Protein AF-A0A420XUL5-F1 (afdb_monomer)

Secondary structure (DSSP, 8-state):
--HHHHHHHHHHHTTEEEEEEETTEEEEEE-TTT--HHHHHHHHHHHH-HHHHTTEEEE--SS-HHHHHHHHHHHHT-TT-GGGGTS-EEEEEETTTTEEEEEE-TTS-HHHHHHHHHH-TTTEEEEE---------

Foldseek 3Di:
DDVVLVVQLVCLQQFWQDWDDDVPAIETEGAPVRHPVVVVLVVCCVVPNNVNSVRYHYDYDPDDSVVQSVLQVVLVVLPQDPQSVVWDKDWGADSVLRAIEIEGELPRDPVVQVSSCVSPVSRYDYDYPNDPPDPDD

Structure (mmCIF, N/CA/C/O backbone):
data_AF-A0A420XUL5-F1
#
_entry.id   AF-A0A420XUL5-F1
#
loop_
_atom_site.group_PDB
_atom_site.id
_atom_site.type_symbol
_atom_site.label_atom_id
_atom_site.label_alt_id
_atom_site.label_comp_id
_atom_site.label_asym_id
_atom_site.label_entity_id
_atom_site.label_seq_id
_atom_site.pdbx_PDB_ins_code
_atom_site.Cartn_x
_atom_site.Cartn_y
_atom_site.Cartn_z
_atom_site.occupancy
_atom_site.B_iso_or_equiv
_atom_site.auth_seq_id
_atom_site.auth_comp_id
_atom_site.auth_asym_id
_atom_site.auth_atom_id
_atom_site.pdbx_PDB_model_num
ATOM 1 N N . MET A 1 1 ? 2.585 -17.242 -5.123 1.00 42.41 1 MET A N 1
ATOM 2 C CA . MET A 1 1 ? 2.503 -16.086 -4.220 1.00 42.41 1 MET A CA 1
ATOM 3 C C . MET A 1 1 ? 3.458 -16.324 -3.079 1.00 42.41 1 MET A C 1
ATOM 5 O O . MET A 1 1 ? 3.535 -17.451 -2.595 1.00 42.41 1 MET A O 1
ATOM 9 N N . SER A 1 2 ? 4.258 -15.321 -2.736 1.00 34.06 2 SER A N 1
ATOM 10 C CA . SER A 1 2 ? 5.068 -15.354 -1.520 1.00 34.06 2 SER A CA 1
ATOM 11 C C . SER A 1 2 ? 4.191 -15.027 -0.301 1.00 34.06 2 SER A C 1
ATOM 13 O O . SER A 1 2 ? 3.218 -14.290 -0.445 1.00 34.06 2 SER A O 1
ATOM 15 N N . PRO A 1 3 ? 4.533 -15.499 0.911 1.00 32.53 3 PRO A N 1
ATOM 16 C CA . PRO A 1 3 ? 3.789 -15.170 2.135 1.00 32.53 3 PRO A CA 1
ATOM 17 C C . PRO A 1 3 ? 3.647 -13.659 2.380 1.00 32.53 3 PRO A C 1
ATOM 19 O O . PRO A 1 3 ? 2.697 -13.213 3.014 1.00 32.53 3 PRO A O 1
ATOM 22 N N . THR A 1 4 ? 4.591 -12.869 1.862 1.00 31.47 4 THR A N 1
ATOM 23 C CA . THR A 1 4 ? 4.576 -11.403 1.911 1.00 31.47 4 THR A CA 1
ATOM 24 C C . THR A 1 4 ? 3.533 -10.814 0.962 1.00 31.47 4 THR A C 1
ATOM 26 O O . THR A 1 4 ? 2.828 -9.888 1.348 1.00 31.47 4 THR A O 1
ATOM 29 N N . GLU A 1 5 ? 3.392 -11.374 -0.244 1.00 37.16 5 GLU A N 1
ATOM 30 C CA . GLU A 1 5 ? 2.325 -11.004 -1.187 1.00 37.16 5 GLU A CA 1
ATOM 31 C C . GLU A 1 5 ? 0.960 -11.375 -0.599 1.00 37.16 5 GLU A C 1
ATOM 33 O O . GLU A 1 5 ? 0.064 -10.538 -0.561 1.00 37.16 5 GLU A O 1
ATOM 38 N N . ASP A 1 6 ? 0.823 -12.578 -0.034 1.00 40.12 6 ASP A N 1
ATOM 39 C CA . ASP A 1 6 ? -0.416 -13.001 0.628 1.00 40.12 6 ASP A CA 1
ATOM 40 C C . ASP A 1 6 ? -0.764 -12.090 1.812 1.00 40.12 6 ASP A C 1
ATOM 42 O O . ASP A 1 6 ? -1.928 -11.753 2.000 1.00 40.12 6 ASP A O 1
ATOM 46 N N . ALA A 1 7 ? 0.225 -11.632 2.587 1.00 42.62 7 ALA A N 1
ATOM 47 C CA . ALA A 1 7 ? -0.000 -10.738 3.720 1.00 42.62 7 ALA A CA 1
ATOM 48 C C . ALA A 1 7 ? -0.441 -9.327 3.294 1.00 42.62 7 ALA A C 1
ATOM 50 O O . ALA A 1 7 ? -1.344 -8.763 3.914 1.00 42.62 7 ALA A O 1
ATOM 51 N N . VAL A 1 8 ? 0.155 -8.757 2.241 1.00 49.12 8 VAL A N 1
ATOM 52 C CA . VAL A 1 8 ? -0.219 -7.421 1.743 1.00 49.12 8 VAL A CA 1
ATOM 53 C C . VAL A 1 8 ? -1.570 -7.467 1.022 1.00 49.12 8 VAL A C 1
ATOM 55 O O . VAL A 1 8 ? -2.430 -6.623 1.286 1.00 49.12 8 VAL A O 1
ATOM 58 N N . HIS A 1 9 ? -1.821 -8.495 0.201 1.00 50.06 9 HIS A N 1
ATOM 59 C CA . HIS A 1 9 ? -3.140 -8.731 -0.402 1.00 50.06 9 HIS A CA 1
ATOM 60 C C . HIS A 1 9 ? -4.205 -9.014 0.654 1.00 50.06 9 HIS A C 1
ATOM 62 O O . HIS A 1 9 ? -5.309 -8.490 0.544 1.00 50.06 9 HIS A O 1
ATOM 68 N N . ALA A 1 10 ? -3.900 -9.770 1.713 1.00 53.34 10 ALA A N 1
ATOM 69 C CA . ALA A 1 10 ? -4.831 -10.034 2.814 1.00 53.34 10 ALA A CA 1
ATOM 70 C C . ALA A 1 10 ? -5.185 -8.772 3.618 1.00 53.34 10 ALA A C 1
ATOM 72 O O . ALA A 1 10 ? -6.309 -8.654 4.104 1.00 53.34 10 ALA A O 1
ATOM 73 N N . GLN A 1 11 ? -4.258 -7.821 3.764 1.00 55.78 11 GLN A N 1
ATOM 74 C CA . GLN A 1 11 ? -4.533 -6.556 4.453 1.00 55.78 11 GLN A CA 1
ATOM 75 C C . GLN A 1 11 ? -5.369 -5.606 3.584 1.00 55.78 11 GLN A C 1
ATOM 77 O O . GLN A 1 11 ? -6.370 -5.072 4.062 1.00 55.78 11 GLN A O 1
ATOM 82 N N . LEU A 1 12 ? -5.041 -5.477 2.294 1.00 56.03 12 LEU A N 1
ATOM 83 C CA . LEU A 1 12 ? -5.807 -4.658 1.345 1.00 56.03 12 LEU A CA 1
ATOM 84 C C . LEU A 1 12 ? -7.191 -5.242 1.022 1.00 56.03 12 LEU A C 1
ATOM 86 O O . LEU A 1 12 ? -8.148 -4.490 0.869 1.00 56.03 12 LEU A O 1
ATOM 90 N N . SER A 1 13 ? -7.329 -6.570 0.947 1.00 53.25 13 SER A N 1
ATOM 91 C CA . SER A 1 13 ? -8.625 -7.243 0.726 1.00 53.25 13 SER A CA 1
ATOM 92 C C . SER A 1 13 ? -9.570 -7.136 1.918 1.00 53.25 13 SER A C 1
ATOM 94 O O . SER A 1 13 ? -10.780 -7.227 1.742 1.00 53.25 13 SER A O 1
ATOM 96 N N . ARG A 1 14 ? -9.034 -6.874 3.114 1.00 62.56 14 ARG A N 1
ATOM 97 C CA . ARG A 1 14 ? -9.817 -6.458 4.280 1.00 62.56 14 ARG A CA 1
ATOM 98 C C . ARG A 1 14 ? -10.032 -4.947 4.313 1.00 62.56 14 ARG A C 1
ATOM 100 O O . ARG A 1 14 ? -10.435 -4.441 5.338 1.00 62.56 14 ARG A O 1
ATOM 107 N N . GLY A 1 15 ? -9.705 -4.202 3.259 1.00 64.56 15 GLY A N 1
ATOM 108 C CA . GLY A 1 15 ? -9.895 -2.755 3.202 1.00 64.56 15 GLY A CA 1
ATOM 109 C C . GLY A 1 15 ? -8.888 -1.933 4.007 1.00 64.56 15 GLY A C 1
ATOM 110 O O . GLY A 1 15 ? -9.090 -0.739 4.156 1.00 64.56 15 GLY A O 1
ATOM 111 N N . TYR A 1 16 ? -7.805 -2.495 4.548 1.00 70.62 16 TYR A N 1
ATOM 112 C CA . TYR A 1 16 ? -6.843 -1.717 5.339 1.00 70.62 16 TYR A CA 1
ATOM 113 C C . TYR A 1 16 ? -5.729 -1.138 4.468 1.00 70.62 16 TYR A C 1
ATOM 115 O O . TYR A 1 16 ? -5.013 -1.894 3.813 1.00 70.62 16 TYR A O 1
ATOM 123 N N . PHE A 1 17 ? -5.511 0.179 4.516 1.00 71.00 17 PHE A N 1
ATOM 124 C CA . PHE A 1 17 ? -4.339 0.795 3.878 1.00 71.00 17 PHE A CA 1
ATOM 125 C C . PHE A 1 17 ? -3.175 1.000 4.845 1.00 71.00 17 PHE A C 1
ATOM 127 O O . PHE A 1 17 ? -2.022 1.003 4.419 1.00 7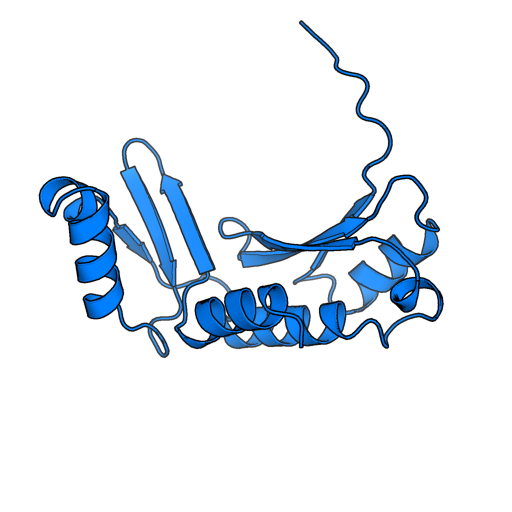1.00 17 PHE A O 1
ATOM 134 N N . GLY A 1 18 ? -3.456 1.219 6.131 1.00 73.94 18 GLY A N 1
ATOM 135 C CA . GLY A 1 18 ? -2.431 1.468 7.140 1.00 73.94 18 GLY A CA 1
ATOM 136 C C . GLY A 1 18 ? -2.879 2.416 8.248 1.00 73.94 18 GLY A C 1
ATOM 137 O O . GLY A 1 18 ? -3.901 3.092 8.144 1.00 73.94 18 GLY A O 1
ATOM 138 N N . VAL A 1 19 ? -2.055 2.503 9.292 1.00 72.38 19 VAL A N 1
ATOM 139 C CA . VAL A 1 19 ? -2.164 3.496 10.366 1.00 72.38 19 VAL A CA 1
ATOM 140 C C . VAL A 1 19 ? -1.016 4.482 10.230 1.00 72.38 19 VAL A C 1
ATOM 142 O O . VAL A 1 19 ? 0.126 4.103 9.964 1.00 72.38 19 VAL A O 1
ATOM 145 N N . ARG A 1 20 ? -1.327 5.761 10.414 1.00 74.50 20 ARG A N 1
ATOM 146 C CA . ARG A 1 20 ? -0.366 6.858 10.377 1.00 74.50 20 ARG A CA 1
ATOM 147 C C . ARG A 1 20 ? -0.554 7.797 11.559 1.00 74.50 20 ARG A C 1
ATOM 149 O O . ARG A 1 20 ? -1.631 7.858 12.140 1.00 74.50 20 ARG A O 1
ATOM 156 N N . ARG A 1 21 ? 0.485 8.557 11.906 1.00 72.25 21 ARG A N 1
ATOM 157 C CA . ARG A 1 21 ? 0.391 9.573 12.963 1.00 72.25 21 ARG A CA 1
ATOM 158 C C . ARG A 1 21 ? -0.237 10.854 12.413 1.00 72.25 21 ARG A C 1
ATOM 160 O O . ARG A 1 21 ? 0.181 11.325 11.353 1.00 72.25 21 ARG A O 1
ATOM 167 N N . GLN A 1 22 ? -1.206 11.412 13.137 1.00 78.06 22 GLN A N 1
ATOM 168 C CA . GLN A 1 22 ? -1.889 12.667 12.819 1.00 78.06 22 GLN A CA 1
ATOM 169 C C . GLN A 1 22 ? -1.962 13.533 14.083 1.00 78.06 22 GLN A C 1
ATOM 171 O O . GLN A 1 22 ? -2.744 13.263 14.990 1.00 78.06 22 GLN A O 1
ATOM 176 N N . GLY A 1 23 ? -1.120 14.570 14.151 1.00 80.44 23 GLY A N 1
ATOM 177 C CA . GLY A 1 23 ? -0.945 15.355 15.375 1.00 80.44 23 GLY A CA 1
ATOM 178 C C . GLY A 1 23 ? -0.510 14.466 16.546 1.00 80.44 23 GLY A C 1
ATOM 179 O O . GLY A 1 23 ? 0.441 13.685 16.424 1.00 80.44 23 GLY A O 1
ATOM 180 N N . ASP A 1 24 ? -1.247 14.556 17.651 1.00 78.19 24 ASP A N 1
ATOM 181 C CA . ASP A 1 24 ? -1.028 13.737 18.848 1.00 78.19 24 ASP A CA 1
ATOM 182 C C . ASP A 1 24 ? -1.705 12.355 18.782 1.00 78.19 24 ASP A C 1
ATOM 184 O O . ASP A 1 24 ? -1.491 11.534 19.670 1.00 78.19 24 ASP A O 1
ATOM 188 N N . GLY A 1 25 ? -2.478 12.073 17.726 1.00 77.19 25 GLY A N 1
ATOM 189 C CA . GLY A 1 25 ? -3.239 10.833 17.559 1.00 77.19 25 GLY A CA 1
ATOM 190 C C . GLY A 1 25 ? -2.757 9.926 16.423 1.00 77.19 25 GLY A C 1
ATOM 191 O O . GLY A 1 25 ? -1.787 10.207 15.706 1.00 77.19 25 GLY A O 1
ATOM 192 N N . LEU A 1 26 ? -3.477 8.817 16.250 1.00 76.56 26 LEU A N 1
ATOM 193 C CA . LEU A 1 26 ? -3.298 7.855 15.165 1.00 76.56 26 LEU A CA 1
ATOM 194 C C . LEU A 1 26 ? -4.529 7.864 14.256 1.00 76.56 26 LEU A C 1
ATOM 196 O O . LEU A 1 26 ? -5.657 7.921 14.734 1.00 76.56 26 LEU A O 1
ATOM 200 N N . LEU A 1 27 ? -4.304 7.777 12.948 1.00 82.44 27 LEU A N 1
ATOM 201 C CA . LEU A 1 27 ? -5.340 7.683 11.928 1.00 82.44 27 LEU A CA 1
ATOM 202 C C . LEU A 1 27 ? -5.169 6.385 11.138 1.00 82.44 27 LEU A C 1
ATOM 204 O O . LEU A 1 27 ? -4.152 6.200 10.466 1.00 82.44 27 LEU A O 1
ATOM 208 N N . ALA A 1 28 ? -6.175 5.521 11.185 1.00 82.81 28 ALA A N 1
ATOM 209 C CA . ALA A 1 28 ? -6.337 4.381 10.299 1.00 82.81 28 ALA A CA 1
ATOM 210 C C . ALA A 1 28 ? -7.048 4.822 9.012 1.00 82.81 28 ALA A C 1
ATOM 212 O O . ALA A 1 28 ? -8.163 5.351 9.052 1.00 82.81 28 ALA A O 1
ATOM 213 N N . VAL A 1 29 ? -6.405 4.593 7.868 1.00 81.81 29 VAL A N 1
ATOM 214 C CA . VAL A 1 29 ? -7.006 4.801 6.545 1.00 81.81 29 VAL A CA 1
ATOM 215 C C . VAL A 1 29 ? -7.487 3.456 6.025 1.00 81.81 29 VAL A C 1
ATOM 217 O O . VAL A 1 29 ? -6.717 2.489 5.981 1.00 81.81 29 VAL A O 1
ATOM 220 N N . TYR A 1 30 ? -8.763 3.382 5.658 1.00 81.75 30 TYR A N 1
ATOM 221 C CA . TYR A 1 30 ? -9.393 2.115 5.318 1.00 81.75 30 TYR A CA 1
ATOM 222 C C . TYR A 1 30 ? -10.573 2.258 4.366 1.00 81.75 30 TYR A C 1
ATOM 224 O O . TYR A 1 30 ? -11.348 3.197 4.488 1.00 81.75 30 TYR A O 1
ATOM 232 N N . ASP A 1 31 ? -10.734 1.293 3.468 1.00 79.25 31 ASP A N 1
ATOM 233 C CA . ASP A 1 31 ? -11.912 1.112 2.631 1.00 79.25 31 ASP A CA 1
ATOM 234 C C . ASP A 1 31 ? -13.111 0.648 3.476 1.00 79.25 31 ASP A C 1
ATOM 236 O O . ASP A 1 31 ? -13.122 -0.499 3.939 1.00 79.25 31 ASP A O 1
ATOM 240 N N . PRO A 1 32 ? -14.129 1.501 3.688 1.00 73.06 32 PRO A N 1
ATOM 241 C CA . PRO A 1 32 ? -15.275 1.150 4.514 1.00 73.06 32 PRO A CA 1
ATOM 242 C C . PRO A 1 32 ? -16.157 0.058 3.900 1.00 73.06 32 PRO A C 1
ATOM 244 O O . PRO A 1 32 ? -16.927 -0.557 4.631 1.00 73.06 32 PRO A O 1
ATOM 247 N N . GLU A 1 33 ? -16.051 -0.213 2.595 1.00 75.00 33 GLU A N 1
ATOM 248 C CA . GLU A 1 33 ? -16.838 -1.265 1.941 1.00 75.00 33 GLU A CA 1
ATOM 249 C C . GLU A 1 33 ? -16.283 -2.671 2.211 1.00 75.00 33 GLU A C 1
ATOM 251 O O . GLU A 1 33 ? -17.003 -3.661 2.084 1.00 75.00 33 GLU A O 1
ATOM 256 N N . LEU A 1 34 ? -15.002 -2.769 2.580 1.00 70.69 34 LEU A N 1
ATOM 257 C CA . LEU A 1 34 ? -14.283 -4.037 2.747 1.00 70.69 34 LEU A CA 1
ATOM 258 C C . LEU A 1 34 ? -13.782 -4.267 4.180 1.00 70.69 34 LEU A C 1
ATOM 260 O O . LEU A 1 34 ? -13.362 -5.378 4.509 1.00 70.69 34 LEU A O 1
ATOM 264 N N . ALA A 1 35 ? -13.797 -3.231 5.021 1.00 75.56 35 ALA A N 1
ATOM 265 C CA . ALA A 1 35 ? -13.195 -3.272 6.343 1.00 75.56 35 ALA A CA 1
ATOM 266 C C . ALA A 1 35 ? -14.041 -3.917 7.431 1.00 75.56 35 ALA A C 1
ATOM 268 O O . ALA A 1 35 ? -15.143 -3.478 7.749 1.00 75.56 35 ALA A O 1
ATOM 269 N N . ASP A 1 36 ? -13.423 -4.882 8.111 1.00 77.94 36 ASP A N 1
ATOM 270 C CA . ASP A 1 36 ? -13.859 -5.368 9.418 1.00 77.94 36 ASP A CA 1
ATOM 271 C C . ASP A 1 36 ? -13.311 -4.451 10.525 1.00 77.94 36 ASP A C 1
ATOM 273 O O . ASP A 1 36 ? -12.341 -4.767 11.223 1.00 77.94 36 ASP A O 1
ATOM 277 N N . VAL A 1 37 ? -13.917 -3.266 10.650 1.00 77.19 37 VAL A N 1
ATOM 278 C CA . VAL A 1 37 ? -13.505 -2.242 11.625 1.00 77.19 37 VAL A CA 1
ATOM 279 C C . VAL A 1 37 ? -13.595 -2.770 13.061 1.00 77.19 37 VAL A C 1
ATOM 281 O O . VAL A 1 37 ? -12.720 -2.481 13.879 1.00 77.19 37 VAL A O 1
ATOM 284 N N . GLU A 1 38 ? -14.610 -3.578 13.379 1.00 82.06 38 GLU A N 1
ATOM 285 C CA . GLU A 1 38 ? -14.760 -4.185 14.707 1.00 82.06 38 GLU A CA 1
ATOM 286 C C . GLU A 1 38 ? -13.642 -5.191 15.004 1.00 82.06 38 GLU A C 1
ATOM 288 O O . GLU A 1 38 ? -13.052 -5.168 16.090 1.00 82.06 38 GLU A O 1
ATOM 293 N N . GLY A 1 39 ? -13.305 -6.053 14.041 1.00 81.81 39 GLY A N 1
ATOM 294 C CA . GLY A 1 39 ? -12.195 -6.994 14.158 1.00 81.81 39 GLY A CA 1
ATOM 295 C C . GLY A 1 39 ? -10.845 -6.302 14.338 1.00 81.81 39 GLY A C 1
ATOM 296 O O . GLY A 1 39 ? -10.003 -6.767 15.117 1.00 81.81 39 GLY A O 1
ATOM 297 N N . TRP A 1 40 ? -10.640 -5.162 13.677 1.00 79.25 40 TRP A N 1
ATOM 298 C CA . TRP A 1 40 ? -9.439 -4.349 13.866 1.00 79.25 40 TRP A CA 1
ATOM 299 C C . TRP A 1 40 ? -9.388 -3.674 15.219 1.00 79.25 40 TRP A C 1
ATOM 301 O O . TRP A 1 40 ? -8.350 -3.758 15.867 1.00 79.25 40 TRP A O 1
ATOM 311 N N . ARG A 1 41 ? -10.485 -3.059 15.674 1.00 79.19 41 ARG A N 1
ATOM 312 C CA . ARG A 1 41 ? -10.555 -2.474 17.020 1.00 79.19 41 ARG A CA 1
ATOM 313 C C . ARG A 1 41 ? -10.232 -3.507 18.088 1.00 79.19 41 ARG A C 1
ATOM 315 O O . ARG A 1 41 ? -9.381 -3.248 18.925 1.00 79.19 41 ARG A O 1
ATOM 322 N N . ARG A 1 42 ? -10.800 -4.712 17.987 1.00 80.31 42 ARG A N 1
ATOM 323 C CA . ARG A 1 42 ? -10.502 -5.821 18.907 1.00 80.31 42 ARG A CA 1
ATOM 324 C C . ARG A 1 42 ? -9.022 -6.215 18.883 1.00 80.31 42 ARG A C 1
ATOM 326 O O . ARG A 1 42 ? -8.424 -6.464 19.924 1.00 80.31 42 ARG A O 1
ATOM 333 N N . SER A 1 43 ? -8.429 -6.276 17.691 1.00 77.94 43 SER A N 1
ATOM 334 C CA . SER A 1 43 ? -7.014 -6.629 17.519 1.00 77.94 43 SER A CA 1
ATOM 335 C C . SER A 1 43 ? -6.076 -5.528 18.033 1.00 77.94 43 SER A C 1
ATOM 337 O O . SER A 1 43 ? -5.049 -5.833 18.632 1.00 77.94 43 SER A O 1
ATOM 339 N N . LEU A 1 44 ? -6.437 -4.255 17.838 1.00 73.94 44 LEU A N 1
ATOM 340 C CA . LEU A 1 44 ? -5.736 -3.093 18.388 1.00 73.94 44 LEU A CA 1
ATOM 341 C C . LEU A 1 44 ? -5.843 -3.064 19.916 1.00 73.94 44 LEU A C 1
ATOM 343 O O . LEU A 1 44 ? -4.817 -2.981 20.583 1.00 73.94 44 LEU A O 1
ATOM 347 N N . GLY A 1 45 ? -7.047 -3.224 20.468 1.00 80.12 45 GLY A N 1
ATOM 348 C CA . GLY A 1 45 ? -7.290 -3.285 21.910 1.00 80.12 45 GLY A CA 1
ATOM 349 C C . GLY A 1 45 ? -6.486 -4.391 22.592 1.00 80.12 45 GLY A C 1
ATOM 350 O O . GLY A 1 45 ? -5.859 -4.157 23.622 1.00 80.12 45 GLY A O 1
ATOM 351 N N . ALA A 1 46 ? -6.376 -5.565 21.963 1.00 76.19 46 ALA A N 1
ATOM 352 C CA . ALA A 1 46 ? -5.531 -6.650 22.462 1.00 76.19 46 ALA A CA 1
ATOM 353 C C . ALA A 1 46 ? -4.021 -6.335 22.427 1.00 76.19 46 ALA A C 1
ATOM 355 O O . ALA A 1 46 ? -3.270 -6.869 23.244 1.00 76.19 46 ALA A O 1
ATOM 356 N N . ALA A 1 47 ? -3.561 -5.506 21.485 1.00 70.81 47 ALA A N 1
ATOM 357 C CA . ALA A 1 47 ? -2.142 -5.207 21.288 1.00 70.81 47 ALA A CA 1
ATOM 358 C C . ALA A 1 47 ? -1.643 -4.016 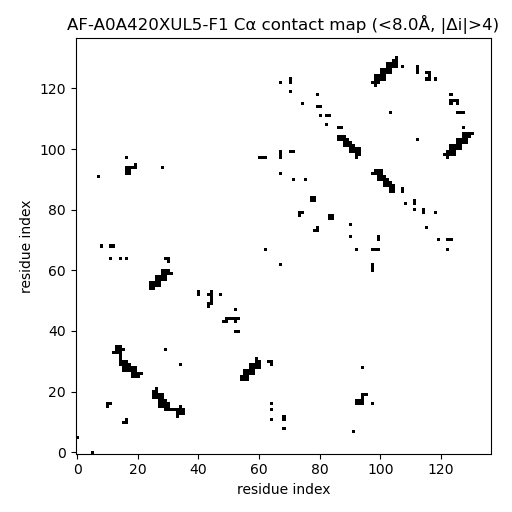22.120 1.00 70.81 47 ALA A C 1
ATOM 360 O O . ALA A 1 47 ? -0.520 -4.055 22.621 1.00 70.81 47 ALA A O 1
ATOM 361 N N . VAL A 1 48 ? -2.450 -2.959 22.239 1.00 74.81 48 VAL A N 1
ATOM 362 C CA . VAL A 1 48 ? -2.060 -1.692 22.887 1.00 74.81 48 VAL A CA 1
ATOM 363 C C . VAL A 1 48 ? -2.965 -1.295 24.057 1.00 74.81 48 VAL A C 1
ATOM 365 O O . VAL A 1 48 ? -2.663 -0.339 24.758 1.00 74.81 48 VAL A O 1
ATOM 368 N N . GLY A 1 49 ? -4.034 -2.049 24.324 1.00 75.88 49 GLY A N 1
ATOM 369 C CA . GLY A 1 49 ? -5.058 -1.710 25.313 1.00 75.88 49 GLY A CA 1
ATOM 370 C C . GLY A 1 49 ? -6.231 -0.941 24.698 1.00 75.88 49 GLY A C 1
ATOM 371 O O . GLY A 1 49 ? -6.061 -0.159 23.766 1.00 75.88 49 GLY A O 1
ATOM 372 N N . GLU A 1 50 ? -7.436 -1.159 25.232 1.00 82.00 50 GLU A N 1
ATOM 373 C CA . GLU A 1 50 ? -8.685 -0.569 24.712 1.00 82.00 50 GLU A CA 1
ATOM 374 C C . GLU A 1 50 ? -8.657 0.969 24.713 1.00 82.00 50 GLU A C 1
ATOM 376 O O . GLU A 1 50 ? -9.035 1.594 23.729 1.00 82.00 50 GLU A O 1
ATOM 381 N N . ALA A 1 51 ? -8.127 1.583 25.779 1.00 79.25 51 ALA A N 1
ATOM 382 C CA . ALA A 1 51 ? -8.052 3.041 25.893 1.00 79.25 51 ALA A CA 1
ATOM 383 C C . ALA A 1 51 ? -7.200 3.680 24.783 1.00 79.25 51 ALA A C 1
ATOM 385 O O . ALA A 1 51 ? -7.582 4.718 24.251 1.00 79.25 51 ALA A O 1
ATOM 386 N N . ASP A 1 52 ? -6.083 3.050 24.407 1.00 75.31 52 ASP A N 1
ATOM 387 C CA . ASP A 1 52 ? -5.212 3.534 23.330 1.00 75.31 52 ASP A CA 1
ATOM 388 C C . ASP A 1 52 ? -5.772 3.180 21.944 1.00 75.31 52 ASP A C 1
ATOM 390 O O . ASP A 1 52 ? -5.602 3.938 20.987 1.00 75.31 52 ASP A O 1
ATOM 394 N N . ALA A 1 53 ? -6.482 2.054 21.824 1.00 75.62 53 ALA A N 1
ATOM 395 C CA . ALA A 1 53 ? -7.169 1.668 20.595 1.00 75.62 53 ALA A CA 1
ATOM 396 C C . ALA A 1 53 ? -8.318 2.631 20.243 1.00 75.62 53 ALA A C 1
ATOM 398 O O . ALA A 1 53 ? -8.502 2.954 19.068 1.00 75.62 53 ALA A O 1
ATOM 399 N N . ASP A 1 54 ? -9.039 3.145 21.243 1.00 82.12 54 ASP A N 1
ATOM 400 C CA . ASP A 1 54 ? -10.111 4.132 21.062 1.00 82.12 54 ASP A CA 1
ATOM 401 C C . ASP A 1 54 ? -9.601 5.507 20.599 1.00 82.12 54 ASP A C 1
ATOM 403 O O . ASP A 1 54 ? -10.356 6.285 20.009 1.00 82.12 54 ASP A O 1
ATOM 407 N N . LEU A 1 55 ? -8.312 5.807 20.801 1.00 81.00 55 LEU A N 1
ATOM 408 C CA . LEU A 1 55 ? -7.673 7.021 20.278 1.00 81.00 55 LEU A CA 1
ATOM 409 C C . LEU A 1 55 ? -7.381 6.939 18.772 1.00 81.00 55 LEU A C 1
ATOM 411 O O . LEU A 1 55 ? -7.031 7.953 18.159 1.00 81.00 55 LEU A O 1
ATOM 415 N N . VAL A 1 56 ? -7.514 5.756 18.160 1.00 81.62 56 VAL A N 1
ATOM 416 C CA . VAL A 1 56 ? -7.336 5.582 16.717 1.00 81.62 56 VAL A CA 1
ATOM 417 C C . VAL A 1 56 ? -8.564 6.120 15.990 1.00 81.62 56 VAL A C 1
ATOM 419 O O . VAL A 1 56 ? -9.670 5.584 16.072 1.00 81.62 56 VAL A O 1
ATOM 422 N N . GLN A 1 57 ? -8.354 7.183 15.224 1.00 85.25 57 GLN A N 1
ATOM 423 C CA . GLN A 1 57 ? -9.357 7.720 14.318 1.00 85.25 57 GLN A CA 1
ATOM 424 C C . GLN A 1 57 ? -9.416 6.882 13.044 1.00 85.25 57 GLN A C 1
ATOM 426 O O . GLN A 1 57 ? -8.420 6.317 12.599 1.00 85.25 57 GLN A O 1
ATOM 431 N N . PHE A 1 58 ? -10.589 6.836 12.427 1.00 83.19 58 PHE A N 1
ATOM 432 C CA . PHE A 1 58 ? -10.862 6.042 11.238 1.00 83.19 58 PHE A CA 1
ATOM 433 C C . PHE A 1 58 ? -11.318 6.984 10.122 1.00 83.19 58 PHE A C 1
ATOM 435 O O . PHE A 1 58 ? -12.279 7.728 10.305 1.00 83.19 58 PHE A O 1
ATOM 442 N N . SER A 1 59 ? -10.646 6.952 8.970 1.00 84.19 59 SER A N 1
ATOM 443 C CA . SER A 1 59 ? -11.031 7.734 7.788 1.00 84.19 59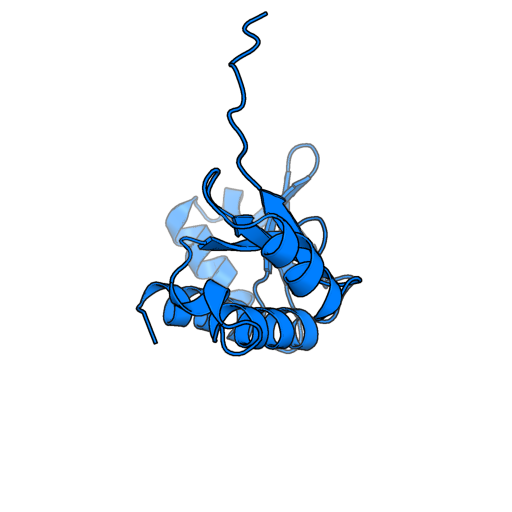 SER A CA 1
ATOM 444 C C . SER A 1 59 ? -11.158 6.855 6.555 1.00 84.19 59 SER A C 1
ATOM 446 O O . SER A 1 59 ? -10.312 5.994 6.304 1.00 84.19 59 SER A O 1
ATOM 448 N N . ALA A 1 60 ? -12.180 7.154 5.752 1.00 81.19 60 ALA A N 1
ATOM 449 C CA . ALA A 1 60 ? -12.279 6.657 4.388 1.00 81.19 60 ALA A CA 1
ATOM 450 C C . ALA A 1 60 ? -11.074 7.148 3.561 1.00 81.19 60 ALA A C 1
ATOM 452 O O . ALA A 1 60 ? -10.519 8.216 3.863 1.00 81.19 60 ALA A O 1
ATOM 453 N N . PRO A 1 61 ? -10.643 6.388 2.543 1.00 82.50 61 PRO 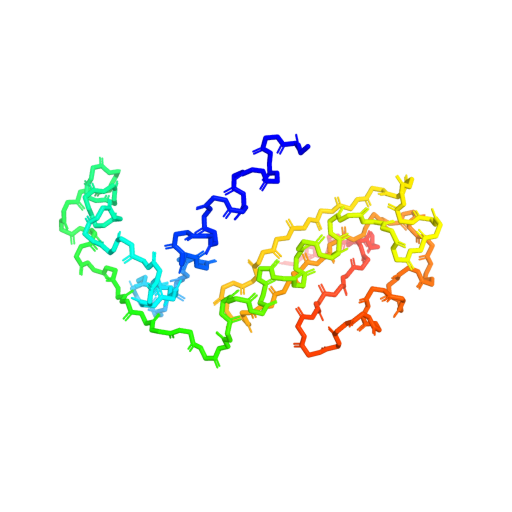A N 1
ATOM 454 C CA . PRO A 1 61 ? -9.558 6.800 1.687 1.00 82.50 61 PRO A CA 1
ATOM 455 C C . PRO A 1 61 ? -10.047 7.899 0.739 1.00 82.50 61 PRO A C 1
ATOM 457 O O . PRO A 1 61 ? -11.215 7.974 0.363 1.00 82.50 61 PRO A O 1
ATOM 460 N N . GLU A 1 62 ? -9.117 8.740 0.317 1.00 85.62 62 GLU A N 1
ATOM 461 C CA . GLU A 1 62 ? -9.322 9.715 -0.756 1.00 85.62 62 GLU A CA 1
ATOM 462 C C . GLU A 1 62 ? -9.203 9.047 -2.137 1.00 85.62 62 GLU A C 1
ATOM 464 O O . GLU A 1 62 ? -9.689 9.566 -3.141 1.00 85.62 62 GLU A O 1
ATOM 469 N N . ARG A 1 63 ? -8.552 7.879 -2.194 1.00 85.31 63 ARG A N 1
ATOM 470 C CA . ARG A 1 63 ? -8.324 7.076 -3.395 1.00 85.31 63 ARG A CA 1
ATOM 471 C C . ARG A 1 63 ? -8.975 5.703 -3.282 1.00 85.31 63 ARG A C 1
ATOM 473 O O . ARG A 1 63 ? -9.161 5.154 -2.204 1.00 85.31 63 ARG A O 1
ATOM 480 N N . SER A 1 64 ? -9.280 5.096 -4.425 1.00 83.12 64 SER A N 1
ATOM 481 C CA . SER A 1 64 ? -9.898 3.767 -4.450 1.00 83.12 64 SER A CA 1
ATOM 482 C C . SER A 1 64 ? -8.926 2.677 -3.978 1.00 83.12 64 SER A C 1
ATOM 484 O O . SER A 1 64 ? -7.893 2.446 -4.613 1.00 83.12 64 SER A O 1
ATOM 486 N N . ALA A 1 65 ? -9.294 1.941 -2.924 1.00 78.25 65 ALA A N 1
ATOM 487 C CA . ALA A 1 65 ? -8.510 0.808 -2.414 1.00 78.25 65 ALA A CA 1
ATOM 488 C C . ALA A 1 65 ? -8.399 -0.311 -3.431 1.00 78.25 65 ALA A C 1
ATOM 490 O O . ALA A 1 65 ? -7.318 -0.843 -3.677 1.00 78.25 65 ALA A O 1
ATOM 491 N N . ARG A 1 66 ? -9.518 -0.592 -4.102 1.00 79.31 66 ARG A N 1
ATOM 492 C CA . ARG A 1 66 ? -9.567 -1.521 -5.223 1.00 79.31 66 ARG A CA 1
ATOM 493 C C . ARG A 1 66 ? -8.549 -1.152 -6.300 1.00 79.31 66 ARG A C 1
ATOM 495 O O . ARG A 1 66 ? -7.883 -2.045 -6.819 1.00 79.31 66 ARG A O 1
ATOM 502 N N . ARG A 1 67 ? -8.394 0.137 -6.629 1.00 86.12 67 ARG A N 1
ATOM 503 C CA . ARG A 1 67 ? -7.397 0.571 -7.617 1.00 86.12 67 ARG A CA 1
ATOM 504 C C . ARG A 1 67 ? -5.969 0.385 -7.107 1.00 86.12 67 ARG A C 1
ATOM 506 O O . ARG A 1 67 ? -5.151 -0.146 -7.851 1.00 86.12 67 ARG A O 1
ATOM 513 N N . VAL A 1 68 ? -5.676 0.751 -5.857 1.00 86.06 68 VAL A N 1
ATOM 514 C CA . VAL A 1 68 ? -4.347 0.537 -5.247 1.00 86.06 68 VAL A CA 1
ATOM 515 C C . VAL A 1 68 ? -3.974 -0.946 -5.239 1.00 86.06 68 VAL A C 1
ATOM 517 O O . VAL A 1 68 ? -2.885 -1.296 -5.688 1.00 86.06 68 VAL A O 1
ATOM 520 N N . ALA A 1 69 ? -4.888 -1.822 -4.818 1.00 82.25 69 ALA A N 1
ATOM 521 C CA . ALA A 1 69 ? -4.677 -3.267 -4.816 1.00 82.25 69 ALA A CA 1
ATOM 522 C C . ALA A 1 69 ? -4.427 -3.815 -6.231 1.00 82.25 69 ALA A C 1
ATOM 524 O O . ALA A 1 69 ? -3.493 -4.585 -6.437 1.00 82.25 69 ALA A O 1
ATOM 525 N N . GLN A 1 70 ? -5.200 -3.365 -7.227 1.00 85.19 70 GLN A N 1
ATOM 526 C CA . GLN A 1 70 ? -4.988 -3.741 -8.629 1.00 85.19 70 GLN A CA 1
ATOM 527 C C . GLN A 1 70 ? -3.607 -3.322 -9.142 1.00 85.19 70 GLN A C 1
ATOM 529 O O . GLN A 1 70 ? -2.917 -4.128 -9.767 1.00 85.19 70 GLN A O 1
ATOM 534 N N . VAL A 1 71 ? -3.200 -2.075 -8.888 1.00 90.31 71 VAL A N 1
ATOM 535 C CA . VAL A 1 71 ? -1.887 -1.561 -9.305 1.00 90.31 71 VAL A CA 1
ATOM 536 C C . VAL A 1 71 ? -0.770 -2.344 -8.620 1.00 90.31 71 VAL A C 1
ATOM 538 O O . VAL A 1 71 ? 0.178 -2.753 -9.290 1.00 90.31 71 VAL A O 1
ATOM 541 N N . LEU A 1 72 ? -0.904 -2.624 -7.322 1.00 88.25 72 LEU A N 1
ATOM 542 C CA . LEU A 1 72 ? 0.065 -3.424 -6.582 1.00 88.25 72 LEU A CA 1
ATOM 543 C C . LEU A 1 72 ? 0.213 -4.820 -7.201 1.00 88.25 72 LEU A C 1
ATOM 545 O O . LEU A 1 72 ? 1.330 -5.208 -7.533 1.00 88.25 72 LEU A O 1
ATOM 549 N N . SER A 1 73 ? -0.896 -5.525 -7.460 1.00 86.00 73 SER A N 1
ATOM 550 C CA . SER A 1 73 ? -0.872 -6.834 -8.127 1.00 86.00 73 SER A CA 1
ATOM 551 C C . SER A 1 73 ? -0.162 -6.787 -9.482 1.00 86.00 73 SER A C 1
ATOM 553 O O . SER A 1 73 ? 0.601 -7.691 -9.816 1.00 86.00 73 SER A O 1
ATOM 555 N N . VAL A 1 74 ? -0.409 -5.752 -10.294 1.00 90.69 74 VAL A N 1
ATOM 556 C CA . VAL A 1 74 ? 0.246 -5.593 -11.605 1.00 90.69 74 VAL A CA 1
ATOM 557 C C . VAL A 1 74 ? 1.756 -5.428 -11.445 1.00 90.69 74 VAL A C 1
ATOM 559 O O . VAL A 1 74 ? 2.527 -6.078 -12.155 1.00 90.69 74 VAL A O 1
ATOM 562 N N . VAL A 1 75 ? 2.184 -4.583 -10.508 1.00 90.81 75 VAL A N 1
ATOM 563 C CA . VAL A 1 75 ? 3.600 -4.304 -10.259 1.00 90.81 75 VAL A CA 1
ATOM 564 C C . VAL A 1 75 ? 4.323 -5.542 -9.711 1.00 90.81 75 VAL A C 1
ATOM 566 O O . VAL A 1 75 ? 5.397 -5.885 -10.215 1.00 90.81 75 VAL A O 1
ATOM 569 N N . GLU A 1 76 ? 3.725 -6.246 -8.747 1.00 89.06 76 GLU A N 1
ATOM 570 C CA . GLU A 1 76 ? 4.286 -7.447 -8.106 1.00 89.06 76 GLU A CA 1
ATOM 571 C C . GLU A 1 76 ? 4.471 -8.612 -9.077 1.00 89.06 76 GLU A C 1
ATOM 573 O O . GLU A 1 76 ? 5.465 -9.334 -8.996 1.00 89.06 76 GLU A O 1
ATOM 578 N N . ARG A 1 77 ? 3.574 -8.750 -10.060 1.00 90.00 77 ARG A N 1
ATOM 579 C CA . ARG A 1 77 ? 3.692 -9.777 -11.102 1.00 90.00 77 ARG A CA 1
ATOM 580 C C . ARG A 1 77 ? 4.956 -9.653 -11.947 1.00 90.00 77 ARG A C 1
ATOM 582 O O . ARG A 1 77 ? 5.363 -10.640 -12.549 1.00 90.00 77 ARG A O 1
ATOM 589 N N . ARG A 1 78 ? 5.572 -8.465 -12.023 1.00 90.75 78 ARG A N 1
ATOM 590 C CA . ARG A 1 78 ? 6.841 -8.224 -12.748 1.00 90.75 78 ARG A CA 1
ATOM 591 C C . ARG A 1 78 ? 6.816 -8.622 -14.233 1.00 90.75 78 ARG A C 1
ATOM 593 O O . ARG A 1 78 ? 7.864 -8.767 -14.857 1.00 90.75 78 ARG A O 1
ATOM 600 N N . ASP A 1 79 ? 5.628 -8.750 -14.819 1.00 91.12 79 ASP A N 1
ATOM 601 C CA . ASP A 1 79 ? 5.423 -9.087 -16.235 1.00 91.12 79 ASP A CA 1
ATOM 602 C C . ASP A 1 79 ? 5.475 -7.856 -17.157 1.00 91.12 79 ASP A C 1
ATOM 604 O O . ASP A 1 79 ? 5.335 -7.972 -18.371 1.00 91.12 79 ASP A O 1
ATOM 608 N N . TRP A 1 80 ? 5.686 -6.670 -16.589 1.00 90.81 80 TRP A N 1
ATOM 609 C CA . TRP A 1 80 ? 5.659 -5.386 -17.290 1.00 90.81 80 TRP A CA 1
ATOM 610 C C . TRP A 1 80 ? 7.000 -5.002 -17.941 1.00 90.81 80 TRP A C 1
ATOM 612 O O . TRP A 1 80 ? 7.022 -4.133 -18.808 1.00 90.81 80 TRP A O 1
ATOM 622 N N . HIS A 1 81 ? 8.120 -5.633 -17.564 1.00 92.50 81 HIS A N 1
ATOM 623 C CA . HIS A 1 81 ? 9.426 -5.415 -18.203 1.00 92.50 81 HIS A CA 1
ATOM 624 C C . HIS A 1 81 ? 10.367 -6.618 -18.007 1.00 92.50 81 HIS A C 1
ATOM 626 O O . HIS A 1 81 ? 10.401 -7.174 -16.908 1.00 92.50 81 HIS A O 1
ATOM 632 N N . PRO A 1 82 ? 11.208 -6.997 -18.994 1.00 92.19 82 PRO A N 1
ATOM 633 C CA . PRO A 1 82 ? 12.118 -8.140 -18.859 1.00 92.19 82 PRO A CA 1
ATOM 634 C C . PRO A 1 82 ? 13.032 -8.072 -17.626 1.00 92.19 82 PRO A C 1
ATOM 636 O O . PRO A 1 82 ? 13.155 -9.050 -16.891 1.00 92.19 82 PRO A O 1
ATOM 639 N N . ALA A 1 83 ? 13.616 -6.902 -17.344 1.00 91.44 83 ALA A N 1
ATOM 640 C CA . ALA A 1 83 ? 14.496 -6.722 -16.185 1.00 91.44 83 ALA A CA 1
ATOM 641 C C . ALA A 1 83 ? 13.756 -6.718 -14.827 1.00 91.44 83 ALA A C 1
ATOM 643 O O . ALA A 1 83 ? 14.387 -6.911 -13.791 1.00 91.44 83 ALA A O 1
ATOM 644 N N . ALA A 1 84 ? 12.428 -6.554 -14.791 1.00 90.88 84 ALA A N 1
ATOM 645 C CA . ALA A 1 84 ? 11.658 -6.557 -13.540 1.00 90.88 84 ALA A CA 1
ATOM 646 C C . ALA A 1 84 ? 11.668 -7.927 -12.843 1.00 90.88 84 ALA A C 1
ATOM 648 O O . ALA A 1 84 ? 11.612 -8.022 -11.615 1.00 90.88 84 ALA A O 1
ATOM 649 N N . ARG A 1 85 ? 11.765 -9.002 -13.631 1.00 90.38 85 ARG A N 1
ATOM 650 C CA . ARG A 1 85 ? 11.774 -10.383 -13.133 1.00 90.38 85 ARG A CA 1
ATOM 651 C C . ARG A 1 85 ? 13.037 -10.723 -12.350 1.00 90.38 85 ARG A C 1
ATOM 653 O O . ARG A 1 85 ? 12.985 -11.551 -11.450 1.00 90.38 85 ARG A O 1
ATOM 660 N N . THR A 1 86 ? 14.152 -10.084 -12.684 1.00 89.25 86 THR A N 1
ATOM 661 C CA . THR A 1 86 ? 15.468 -10.370 -12.100 1.00 89.25 86 THR A CA 1
ATOM 662 C C . THR A 1 86 ? 15.944 -9.291 -11.131 1.00 89.25 86 THR A C 1
ATOM 664 O O . THR A 1 86 ? 16.870 -9.530 -10.363 1.00 89.25 86 THR A O 1
ATOM 667 N N . THR A 1 87 ? 15.313 -8.116 -11.132 1.00 89.38 87 THR A N 1
ATOM 668 C CA . THR A 1 87 ? 15.709 -6.990 -10.277 1.00 89.38 87 THR A CA 1
ATOM 669 C C . THR A 1 87 ? 15.143 -7.126 -8.866 1.00 89.38 87 THR A C 1
ATOM 671 O O . THR A 1 87 ? 13.961 -7.428 -8.676 1.00 89.38 87 THR A O 1
ATOM 674 N N . SER A 1 88 ? 15.972 -6.860 -7.857 1.00 87.31 88 SER A N 1
ATOM 675 C CA . SER A 1 88 ? 15.512 -6.770 -6.471 1.00 87.31 88 SER A CA 1
ATOM 676 C C . SER A 1 88 ? 14.687 -5.498 -6.264 1.00 87.31 88 SER A C 1
ATOM 678 O O . SER A 1 88 ? 15.118 -4.394 -6.599 1.00 87.31 88 SER A O 1
ATOM 680 N N . MET A 1 89 ? 13.477 -5.663 -5.735 1.00 86.62 89 MET A N 1
ATOM 681 C CA . MET A 1 89 ? 12.515 -4.588 -5.498 1.00 86.62 89 MET A CA 1
ATOM 682 C C . MET A 1 89 ? 11.742 -4.879 -4.222 1.00 86.62 89 MET A C 1
ATOM 684 O O . MET A 1 89 ? 11.434 -6.038 -3.937 1.00 86.62 89 MET A O 1
ATOM 688 N N . THR A 1 90 ? 11.384 -3.821 -3.503 1.00 86.62 90 THR A N 1
ATOM 689 C CA . THR A 1 90 ? 10.411 -3.892 -2.408 1.00 86.62 90 THR A CA 1
ATOM 690 C C . THR A 1 90 ? 9.174 -3.092 -2.774 1.00 86.62 90 THR A C 1
ATOM 692 O O . THR A 1 90 ? 9.275 -2.021 -3.380 1.00 86.62 90 THR A O 1
ATOM 695 N N . PHE A 1 91 ? 8.015 -3.628 -2.408 1.00 85.62 91 PHE A N 1
ATOM 696 C CA . PHE A 1 91 ? 6.712 -3.029 -2.656 1.00 85.62 91 PHE A CA 1
ATOM 697 C C . PHE A 1 91 ? 6.043 -2.710 -1.323 1.00 85.62 91 PHE A C 1
ATOM 699 O O . PHE A 1 91 ? 6.252 -3.403 -0.328 1.00 85.62 91 PHE A O 1
ATOM 706 N N . GLY A 1 92 ? 5.244 -1.655 -1.306 1.00 84.81 92 GLY A N 1
ATOM 707 C CA . GLY A 1 92 ? 4.409 -1.306 -0.169 1.00 84.81 92 GLY A CA 1
ATOM 708 C C . GLY A 1 92 ? 3.336 -0.311 -0.575 1.00 84.81 92 GLY A C 1
ATOM 709 O O . GLY A 1 92 ? 3.343 0.207 -1.691 1.00 84.81 92 GLY A O 1
ATOM 710 N N . VAL A 1 93 ? 2.423 -0.025 0.342 1.00 85.94 93 VAL A N 1
ATOM 711 C CA . VAL A 1 93 ? 1.413 1.020 0.171 1.00 85.94 93 VAL A CA 1
ATOM 712 C C . VAL A 1 93 ? 1.778 2.188 1.075 1.00 85.94 93 VAL A C 1
ATOM 714 O O . VAL A 1 93 ? 2.053 1.999 2.259 1.00 85.94 93 VAL A O 1
ATOM 717 N N . ASP A 1 94 ? 1.819 3.395 0.514 1.00 86.12 94 ASP A N 1
ATOM 718 C CA . ASP A 1 94 ? 1.903 4.609 1.321 1.00 86.12 94 ASP A CA 1
ATOM 719 C C . ASP A 1 94 ? 0.505 4.955 1.832 1.00 86.12 94 ASP A C 1
ATOM 721 O O . ASP A 1 94 ? -0.372 5.277 1.035 1.00 86.12 94 ASP A O 1
ATOM 725 N N . SER A 1 95 ? 0.280 4.903 3.142 1.00 78.69 95 SER A N 1
ATOM 726 C CA . SER A 1 95 ? -1.020 5.249 3.728 1.00 78.69 95 SER A CA 1
ATOM 727 C C . SER A 1 95 ? -1.299 6.758 3.746 1.00 78.69 95 SER A C 1
ATOM 729 O O . SER A 1 95 ? -2.452 7.154 3.913 1.00 78.69 95 SER A O 1
ATOM 731 N N . TYR A 1 96 ? -0.285 7.615 3.560 1.00 82.94 96 TYR A N 1
ATOM 732 C CA . TYR A 1 96 ? -0.479 9.060 3.438 1.00 82.94 96 TYR A CA 1
ATOM 733 C C . TYR A 1 96 ? -0.931 9.443 2.034 1.00 82.94 96 TYR A C 1
ATOM 735 O O . TYR A 1 96 ? -1.923 10.152 1.894 1.00 82.94 96 TYR A O 1
ATOM 743 N N . GLU A 1 97 ? -0.206 8.982 1.015 1.00 87.50 97 GLU A N 1
ATOM 744 C CA . GLU A 1 97 ? -0.505 9.297 -0.389 1.00 87.50 97 GLU A CA 1
ATOM 745 C C . GLU A 1 97 ? -1.544 8.349 -1.011 1.00 87.50 97 GLU A C 1
ATOM 747 O O . GLU A 1 97 ? -2.135 8.679 -2.037 1.00 87.50 97 GLU A O 1
ATOM 752 N N . GLN A 1 98 ? -1.779 7.188 -0.390 1.00 87.94 98 GLN A N 1
ATOM 753 C CA . GLN A 1 98 ? -2.677 6.125 -0.859 1.00 87.94 98 GLN A CA 1
ATOM 754 C C . GLN A 1 98 ? -2.282 5.620 -2.257 1.00 87.94 98 GLN A C 1
ATOM 756 O O . GLN A 1 98 ? -3.094 5.503 -3.175 1.00 87.94 98 GLN A O 1
ATOM 761 N N . VAL A 1 99 ? -0.987 5.340 -2.411 1.00 90.50 99 VAL A N 1
ATOM 762 C CA . VAL A 1 99 ? -0.327 4.914 -3.655 1.00 90.50 99 VAL A CA 1
ATOM 763 C C . VAL A 1 99 ? 0.586 3.719 -3.397 1.00 90.50 99 VAL A C 1
ATOM 765 O O . VAL A 1 99 ? 1.000 3.462 -2.265 1.00 90.50 99 VAL A O 1
ATOM 768 N N . VAL A 1 100 ? 0.946 3.003 -4.458 1.00 90.38 100 VAL A N 1
ATOM 769 C CA . VAL A 1 100 ? 1.937 1.928 -4.416 1.00 90.38 100 VAL A CA 1
ATOM 770 C C . VAL A 1 100 ? 3.334 2.534 -4.434 1.00 90.38 100 VAL A C 1
ATOM 772 O O . VAL A 1 100 ? 3.723 3.216 -5.385 1.00 90.38 100 VAL A O 1
ATOM 775 N N . ARG A 1 101 ? 4.119 2.262 -3.392 1.00 91.12 101 ARG A N 1
ATOM 776 C CA . ARG A 1 101 ? 5.545 2.581 -3.356 1.00 91.12 101 ARG A CA 1
ATOM 777 C C . ARG A 1 101 ? 6.359 1.401 -3.832 1.00 91.12 101 ARG A C 1
ATOM 779 O O . ARG A 1 10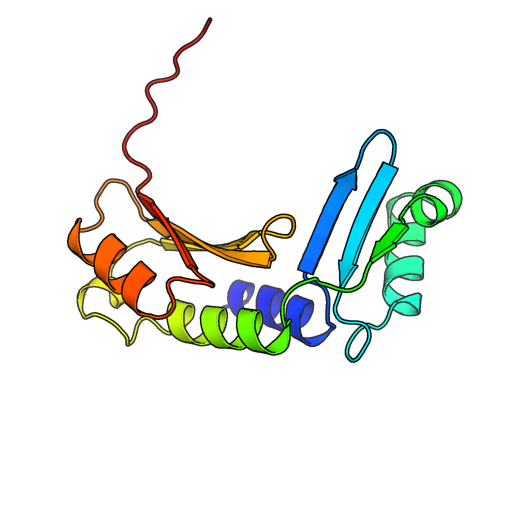1 ? 6.179 0.277 -3.371 1.00 91.12 101 ARG A O 1
ATOM 786 N N . VAL A 1 102 ? 7.313 1.698 -4.700 1.00 91.44 102 VAL A N 1
ATOM 787 C CA . VAL A 1 102 ? 8.275 0.727 -5.208 1.00 91.44 102 VAL A CA 1
ATOM 788 C C . VAL A 1 102 ? 9.671 1.260 -4.939 1.00 91.44 102 VAL A C 1
ATOM 790 O O . VAL A 1 102 ? 10.025 2.341 -5.411 1.00 91.44 102 VAL A O 1
ATOM 793 N N . ASN A 1 103 ? 10.475 0.511 -4.190 1.00 90.44 103 AS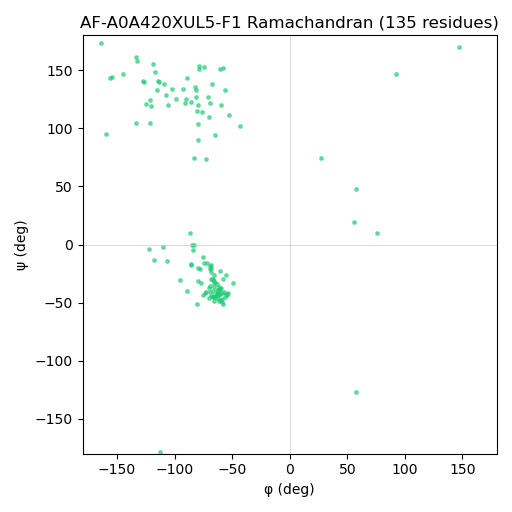N A N 1
ATOM 794 C CA . ASN A 1 103 ? 11.890 0.829 -4.032 1.00 90.44 103 ASN A CA 1
ATOM 795 C C . ASN A 1 103 ? 12.716 -0.162 -4.844 1.00 90.44 103 ASN A C 1
ATOM 797 O O . ASN A 1 103 ? 12.657 -1.372 -4.617 1.00 90.44 103 ASN A O 1
ATOM 801 N N . LEU A 1 104 ? 13.475 0.385 -5.784 1.00 89.12 104 LEU A N 1
ATOM 802 C CA . LEU A 1 104 ? 14.451 -0.310 -6.608 1.00 89.12 104 LEU A CA 1
ATOM 803 C C . LEU A 1 104 ? 15.812 -0.308 -5.899 1.00 89.12 104 LEU A C 1
ATOM 805 O O . LEU A 1 104 ? 16.192 0.697 -5.291 1.00 89.12 104 LEU A O 1
ATOM 809 N N . ASP A 1 105 ? 16.561 -1.404 -6.019 1.00 85.50 105 ASP A N 1
ATOM 810 C CA . ASP A 1 105 ? 17.972 -1.464 -5.612 1.00 85.50 105 ASP A CA 1
ATOM 811 C C . ASP A 1 105 ? 18.806 -0.406 -6.369 1.00 85.50 105 ASP A C 1
ATOM 813 O O . ASP A 1 105 ? 18.487 -0.058 -7.509 1.00 85.50 105 ASP A O 1
ATOM 817 N N . ALA A 1 106 ? 19.898 0.069 -5.766 1.00 79.25 106 ALA A N 1
ATOM 818 C CA . ALA A 1 106 ? 20.909 0.925 -6.385 1.00 79.25 106 ALA A CA 1
ATOM 819 C C . ALA A 1 106 ? 21.418 0.397 -7.737 1.00 79.25 106 ALA A C 1
ATOM 821 O O . ALA A 1 106 ? 21.766 1.189 -8.610 1.00 79.25 106 ALA A O 1
ATOM 822 N N . GLN A 1 107 ? 21.485 -0.929 -7.899 1.00 83.00 107 GLN A N 1
ATOM 823 C CA . GLN A 1 107 ? 21.968 -1.585 -9.121 1.00 83.00 107 GLN A CA 1
ATOM 824 C C . GLN A 1 107 ? 20.897 -1.719 -10.212 1.00 83.00 107 GLN A C 1
ATOM 826 O O . GLN A 1 107 ? 21.169 -2.257 -11.286 1.00 83.00 107 GLN A O 1
ATOM 831 N N . SER A 1 108 ? 19.675 -1.256 -9.949 1.00 86.81 108 SER A N 1
ATOM 832 C CA . SER A 1 108 ? 18.567 -1.401 -10.887 1.00 86.81 108 SER A CA 1
ATOM 833 C C . SER A 1 108 ? 18.789 -0.555 -12.145 1.00 86.81 108 SER A C 1
ATOM 835 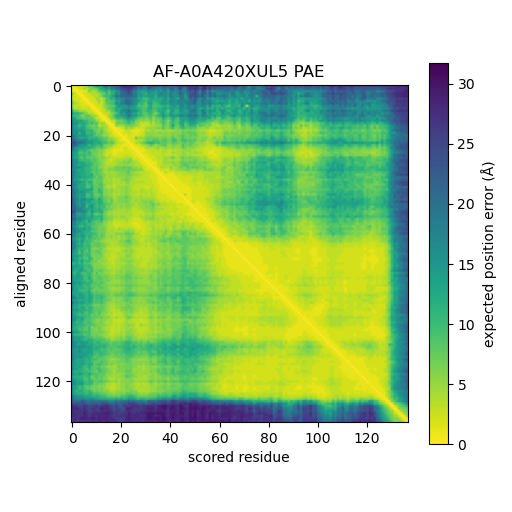O O . SER A 1 108 ? 19.170 0.615 -12.035 1.00 86.81 108 SER A O 1
ATOM 837 N N . PRO A 1 109 ? 18.491 -1.091 -13.340 1.00 87.44 109 PRO A N 1
ATOM 838 C CA . PRO A 1 109 ? 18.556 -0.318 -14.571 1.00 87.44 109 PRO A CA 1
ATOM 839 C C . PRO A 1 109 ? 17.680 0.951 -14.518 1.00 87.44 109 PRO A C 1
ATOM 841 O O . PRO A 1 109 ? 16.509 0.861 -14.128 1.00 87.44 109 PRO A O 1
ATOM 844 N N . PRO A 1 110 ? 18.189 2.136 -14.918 1.00 82.88 110 PRO A N 1
ATOM 845 C CA . PRO A 1 110 ? 17.450 3.400 -14.821 1.00 82.88 110 PRO A CA 1
ATOM 846 C C . PRO A 1 110 ? 16.110 3.409 -15.566 1.00 82.88 110 PRO A C 1
ATOM 848 O O . PRO A 1 110 ? 15.173 4.109 -15.178 1.00 82.88 110 PRO A O 1
ATOM 851 N N . GLU A 1 111 ? 15.989 2.638 -16.646 1.00 88.88 111 GLU A N 1
ATOM 852 C CA . GLU A 1 111 ? 14.751 2.506 -17.403 1.00 88.88 111 GLU A CA 1
ATOM 853 C C . GLU A 1 111 ? 13.625 1.829 -16.618 1.00 88.88 111 GLU A C 1
ATOM 855 O O . GLU A 1 111 ? 12.467 2.158 -16.871 1.00 88.88 111 GLU A O 1
ATOM 860 N N . LEU A 1 112 ? 13.926 0.976 -15.630 1.00 90.56 112 LEU A N 1
ATOM 861 C CA . LEU A 1 112 ? 12.895 0.326 -14.816 1.00 90.56 112 LEU A CA 1
ATOM 862 C C . LEU A 1 112 ? 12.059 1.337 -14.045 1.00 90.56 112 LEU A C 1
ATOM 864 O O . LEU A 1 112 ? 10.849 1.170 -13.961 1.00 90.56 112 LEU A O 1
ATOM 868 N N . LEU A 1 113 ? 12.677 2.401 -13.527 1.00 89.38 113 LEU A N 1
ATOM 869 C CA . LEU A 1 113 ? 11.945 3.445 -12.814 1.00 89.38 113 LEU A CA 1
ATOM 870 C C . LEU A 1 113 ? 10.945 4.143 -13.743 1.00 89.38 113 LEU A C 1
ATOM 872 O O . LEU A 1 113 ? 9.796 4.355 -13.364 1.00 89.38 113 LEU A O 1
ATOM 876 N N . ARG A 1 114 ? 11.356 4.449 -14.980 1.00 89.12 114 ARG A N 1
ATOM 877 C CA . ARG A 1 114 ? 10.469 5.065 -15.980 1.00 89.12 114 ARG A CA 1
ATOM 878 C C . ARG A 1 114 ? 9.327 4.135 -16.373 1.00 89.12 114 ARG A C 1
ATOM 880 O O . ARG A 1 114 ? 8.190 4.583 -16.443 1.00 89.12 114 ARG A O 1
ATOM 887 N N . GLN A 1 115 ? 9.625 2.857 -16.601 1.00 93.38 115 GLN A N 1
ATOM 888 C CA . GLN A 1 115 ? 8.614 1.866 -16.971 1.00 93.38 115 GLN A CA 1
ATOM 889 C C . GLN A 1 115 ? 7.631 1.603 -15.825 1.00 93.38 115 GLN A C 1
ATOM 891 O O . GLN A 1 115 ? 6.433 1.547 -16.067 1.00 93.38 115 GLN A O 1
ATOM 896 N N . LEU A 1 116 ? 8.109 1.537 -14.578 1.00 91.81 116 LEU A N 1
ATOM 897 C CA . LEU A 1 116 ? 7.257 1.419 -13.391 1.00 91.81 116 LEU A CA 1
ATOM 898 C C . LEU A 1 116 ? 6.265 2.570 -13.285 1.00 91.81 116 LEU A C 1
ATOM 900 O O . LEU A 1 116 ? 5.073 2.334 -13.142 1.00 91.81 116 LEU A O 1
ATOM 904 N N . VAL A 1 117 ? 6.743 3.813 -13.375 1.00 90.88 117 VAL A N 1
ATOM 905 C CA . VAL A 1 117 ? 5.868 4.992 -13.288 1.00 90.88 117 VAL A CA 1
ATOM 906 C C . VAL A 1 117 ? 4.886 5.043 -14.463 1.00 90.88 117 VAL A C 1
ATOM 908 O O . VAL A 1 117 ? 3.755 5.479 -14.285 1.00 90.88 117 VAL A O 1
ATOM 911 N N . ALA A 1 118 ? 5.274 4.557 -15.645 1.00 93.25 118 ALA A N 1
ATOM 912 C CA . ALA A 1 118 ? 4.403 4.529 -16.819 1.00 93.25 118 ALA A CA 1
ATOM 913 C C . ALA A 1 118 ? 3.233 3.529 -16.717 1.00 93.25 118 ALA A C 1
ATOM 915 O O . ALA A 1 118 ? 2.265 3.685 -17.458 1.00 93.25 118 ALA A O 1
ATOM 916 N N . ILE A 1 119 ? 3.291 2.533 -15.820 1.00 93.62 119 ILE A N 1
ATOM 917 C CA . ILE A 1 119 ? 2.172 1.600 -15.586 1.00 93.62 119 ILE A CA 1
ATOM 918 C C . ILE A 1 119 ? 0.942 2.364 -15.086 1.00 93.62 119 ILE A C 1
ATOM 920 O O . ILE A 1 119 ? -0.163 2.153 -15.582 1.00 93.62 119 ILE A O 1
ATOM 924 N N . ASP A 1 120 ? 1.140 3.229 -14.091 1.00 94.50 120 ASP A N 1
ATOM 925 C CA . ASP A 1 120 ? 0.103 4.098 -13.540 1.00 94.50 120 ASP A CA 1
ATOM 926 C C . ASP A 1 120 ? 0.760 5.282 -12.794 1.00 94.50 120 ASP A C 1
ATOM 928 O O . ASP A 1 120 ? 1.134 5.146 -11.622 1.00 94.50 120 ASP A O 1
ATOM 932 N N . PRO A 1 121 ? 0.942 6.444 -13.448 1.00 92.50 121 PRO A N 1
ATOM 933 C CA . PRO A 1 121 ? 1.677 7.569 -12.865 1.00 92.50 121 PRO A CA 1
ATOM 934 C C . PRO A 1 121 ? 0.941 8.205 -11.680 1.00 92.50 121 PRO A C 1
ATOM 936 O O . PRO A 1 121 ? 1.564 8.800 -10.793 1.00 92.50 121 PRO A O 1
ATOM 939 N N . ASP A 1 122 ? -0.380 8.046 -11.624 1.00 93.38 122 ASP A N 1
ATOM 940 C CA . ASP A 1 122 ? -1.186 8.591 -10.544 1.00 93.38 122 ASP A CA 1
ATOM 941 C C . ASP A 1 122 ? -1.056 7.742 -9.283 1.00 93.38 122 ASP A C 1
ATOM 943 O O . ASP A 1 122 ? -1.085 8.300 -8.184 1.00 93.38 122 ASP A O 1
ATOM 947 N N . TYR A 1 123 ? -0.879 6.426 -9.424 1.00 92.62 123 TYR A N 1
ATOM 948 C CA . TYR A 1 123 ? -0.888 5.465 -8.318 1.00 92.62 123 TYR A CA 1
ATOM 949 C C . TYR A 1 123 ? 0.469 4.844 -7.979 1.00 92.62 123 TYR A C 1
ATOM 951 O O . TYR A 1 123 ? 0.539 4.074 -7.021 1.00 92.62 123 TYR A O 1
ATOM 959 N N . ILE A 1 124 ? 1.542 5.164 -8.706 1.00 93.94 124 ILE A N 1
ATOM 960 C CA . ILE A 1 124 ? 2.880 4.619 -8.447 1.00 93.94 124 ILE A CA 1
ATOM 961 C C . ILE A 1 124 ? 3.849 5.719 -8.016 1.00 93.94 124 ILE A C 1
ATOM 963 O O . ILE A 1 124 ? 3.972 6.780 -8.633 1.00 93.94 124 ILE A O 1
ATOM 967 N N . ARG A 1 125 ? 4.600 5.435 -6.951 1.00 93.50 125 ARG A N 1
ATOM 968 C CA . ARG A 1 125 ? 5.772 6.202 -6.521 1.00 93.50 125 ARG A CA 1
ATOM 969 C C . ARG A 1 125 ? 6.977 5.279 -6.500 1.00 93.50 125 ARG A C 1
ATOM 971 O O . ARG A 1 125 ? 7.124 4.453 -5.602 1.00 93.50 125 ARG A O 1
ATOM 978 N N . ALA A 1 126 ? 7.842 5.419 -7.496 1.00 90.44 126 ALA A N 1
ATOM 979 C CA . ALA A 1 126 ? 9.060 4.631 -7.595 1.00 90.44 126 ALA A CA 1
ATOM 980 C C . ALA A 1 126 ? 10.271 5.454 -7.147 1.00 90.44 126 ALA A C 1
ATOM 982 O O . ALA A 1 126 ? 10.448 6.595 -7.573 1.00 90.44 126 ALA A O 1
ATOM 983 N N . THR A 1 127 ? 11.128 4.867 -6.316 1.00 87.25 127 THR A N 1
ATOM 984 C CA . THR A 1 127 ? 12.435 5.444 -5.984 1.00 87.25 127 THR A CA 1
ATOM 985 C C . THR A 1 127 ? 13.534 4.427 -6.250 1.00 87.25 127 THR A C 1
ATOM 987 O O . THR A 1 127 ? 13.370 3.238 -5.985 1.00 87.25 127 THR A O 1
ATOM 990 N N . ALA A 1 128 ? 14.661 4.884 -6.790 1.00 80.88 128 ALA A N 1
ATOM 991 C CA . ALA A 1 128 ? 15.883 4.095 -6.822 1.00 80.88 128 ALA A CA 1
ATOM 992 C C . ALA A 1 128 ? 16.682 4.420 -5.562 1.00 80.88 128 ALA A C 1
ATOM 994 O O . ALA A 1 128 ? 17.009 5.587 -5.326 1.00 80.88 128 ALA A O 1
ATOM 995 N N . GLN A 1 129 ? 16.993 3.416 -4.741 1.00 67.38 129 GLN A N 1
ATOM 996 C CA . GLN A 1 129 ? 17.884 3.597 -3.598 1.00 67.38 129 GLN A CA 1
ATOM 997 C C . GLN A 1 129 ? 19.328 3.761 -4.082 1.00 67.38 129 GLN A C 1
ATOM 999 O O . GLN A 1 129 ? 20.162 2.883 -3.925 1.00 67.38 129 GLN A O 1
ATOM 1004 N N . GLY A 1 130 ? 19.658 4.914 -4.655 1.00 50.16 130 GLY A N 1
ATOM 1005 C CA . GLY A 1 130 ? 21.039 5.315 -4.886 1.00 50.16 130 GLY A CA 1
ATOM 1006 C C . GLY A 1 130 ? 21.633 5.867 -3.595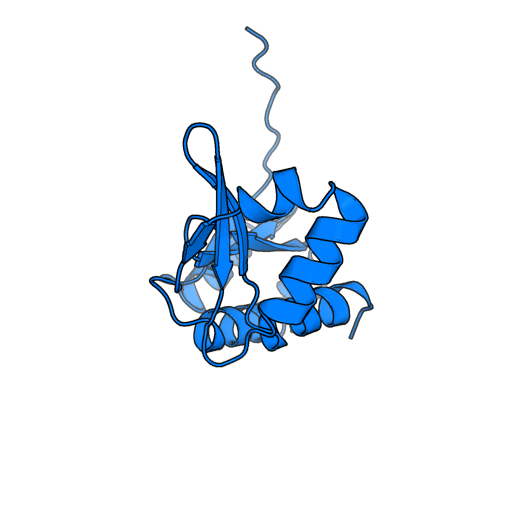 1.00 50.16 130 GLY A C 1
ATOM 1007 O O . GLY A 1 130 ? 21.314 6.988 -3.218 1.00 50.16 130 GLY A O 1
ATOM 1008 N N . SER A 1 131 ? 22.471 5.083 -2.907 1.00 41.97 131 SER A N 1
ATOM 1009 C CA . SER A 1 131 ? 23.491 5.542 -1.946 1.00 41.97 131 SER A CA 1
ATOM 1010 C C . SER A 1 131 ? 23.190 6.885 -1.253 1.00 41.97 131 SER A C 1
ATOM 1012 O O . SER A 1 131 ? 23.820 7.904 -1.553 1.00 41.97 131 SER A O 1
ATOM 1014 N N . PHE A 1 132 ? 22.261 6.907 -0.292 1.00 40.00 132 PHE A N 1
ATOM 1015 C CA . PHE A 1 132 ? 22.195 8.021 0.651 1.00 40.00 132 PHE A CA 1
ATOM 1016 C C . PHE A 1 132 ? 23.486 8.000 1.475 1.00 40.00 132 PHE A C 1
ATOM 1018 O O . PHE A 1 132 ? 23.596 7.314 2.492 1.00 40.00 132 PHE A O 1
ATOM 1025 N N . ARG A 1 133 ? 24.500 8.766 1.049 1.00 43.22 133 ARG A N 1
ATOM 1026 C CA . ARG A 1 133 ? 25.543 9.225 1.968 1.00 43.22 133 ARG A CA 1
ATOM 1027 C C . ARG A 1 133 ? 24.810 9.882 3.132 1.00 43.22 133 ARG A C 1
ATOM 1029 O O . ARG A 1 133 ? 24.206 10.938 2.953 1.00 43.22 133 ARG A O 1
ATOM 1036 N N . ARG A 1 134 ? 24.873 9.254 4.312 1.00 40.69 134 ARG A N 1
ATOM 1037 C CA . ARG A 1 134 ? 24.528 9.863 5.601 1.00 40.69 134 ARG A CA 1
ATOM 1038 C C . ARG A 1 134 ? 25.115 11.276 5.638 1.00 40.69 134 ARG A C 1
ATOM 1040 O O . ARG A 1 134 ? 26.304 11.436 5.904 1.00 40.69 134 ARG A O 1
ATOM 1047 N N . ARG A 1 135 ? 24.305 12.312 5.420 1.00 42.81 135 ARG A N 1
ATOM 1048 C CA . ARG A 1 135 ? 24.624 13.625 5.978 1.00 42.81 135 ARG A CA 1
ATOM 1049 C C . ARG A 1 135 ? 24.202 13.567 7.437 1.00 42.81 135 ARG A C 1
ATOM 1051 O O . ARG A 1 135 ? 23.061 13.847 7.770 1.00 42.81 135 ARG A O 1
ATOM 1058 N N . ARG A 1 136 ? 25.140 13.142 8.289 1.00 41.69 136 ARG A N 1
ATOM 1059 C CA . ARG A 1 136 ? 25.130 13.548 9.695 1.00 41.69 136 ARG A CA 1
ATOM 1060 C C . ARG A 1 136 ? 25.240 15.073 9.714 1.00 41.69 136 ARG A C 1
ATOM 1062 O O 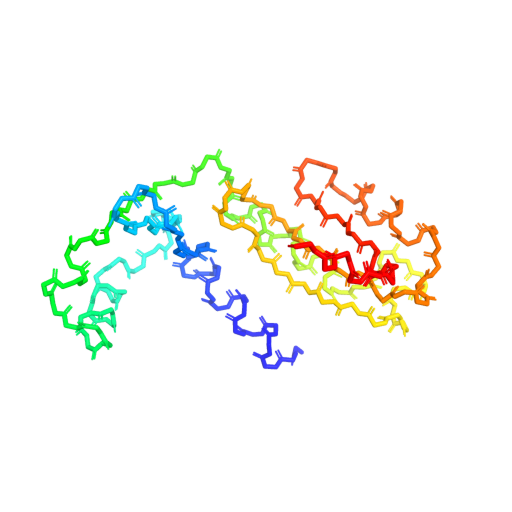. ARG A 1 136 ? 26.222 15.603 9.190 1.00 41.69 136 ARG A O 1
ATOM 1069 N N . ARG A 1 137 ? 24.256 15.746 10.289 1.00 44.88 137 ARG A N 1
ATOM 1070 C CA . ARG A 1 137 ? 24.447 16.994 11.022 1.00 44.88 137 ARG A CA 1
ATOM 1071 C C . ARG A 1 137 ? 23.628 16.893 12.289 1.00 44.88 137 ARG A C 1
ATOM 1073 O O . ARG A 1 137 ? 22.479 16.420 12.166 1.00 44.88 137 ARG A O 1
#

Radius of gyration: 16.97 Å; Cα contacts (8 Å, |Δi|>4): 196; chains: 1; bounding box: 42×33×45 Å

Nearest PDB structures (foldseek):
  2xr1-assembly1_B  TM=2.908E-01  e=1.496E-02  Methanosarcina mazei
  2c4r-assembly1_L  TM=3.510E-01  e=1.385E-01  Escherichia coli
  5hp5-assembly2_B  TM=3.329E-01  e=2.303E-01  Homo sapiens
  5n0m-assembly1_A  TM=2.562E-01  e=1.299E-01  Homo sapiens
  6g63-assembly1_N  TM=3.350E-01  e=4.349E-01  Escherichia coli K-12

pLDDT: mean 77.51, std 15.91, range [31.47, 94.5]

Sequence (137 aa):
MSPTEDAVHAQLSRGYFGVRRQGDGLLAVYDPELADVEGWRRSLGAAVGEADADLVQFSAPERSARRVAQVLSVVERRDWHPAARTTSMTFGVDSYEQVVRVNLDAQSPPELLRQLVAIDPDYIRATAQGSFRRRRR

Organism: NCBI:txid598650

Mean predicted aligned error: 8.66 Å

Solvent-accessible surface area (backbone atoms only — not comparable to full-atom values): 7910 Å² total; per-residue (Å²): 131,54,75,65,54,52,50,53,51,55,38,44,67,35,15,44,53,41,74,45,80,50,88,98,39,38,36,34,32,27,34,77,92,46,40,57,61,66,64,47,48,54,54,38,21,74,73,69,33,56,77,58,36,69,53,48,42,80,40,72,58,96,53,62,58,70,55,40,51,52,52,43,54,56,61,73,65,26,78,85,42,84,66,49,69,77,48,67,66,50,78,48,63,38,57,86,80,56,24,28,33,36,41,33,42,60,86,50,64,74,63,54,54,56,54,54,30,68,74,39,64,90,46,38,47,68,45,68,52,62,80,81,74,80,78,83,127